Protein AF-A0A7C5EZ62-F1 (afdb_monomer_lite)

Structure (mmCIF, N/CA/C/O backbone):
data_AF-A0A7C5EZ62-F1
#
_entry.id   AF-A0A7C5EZ62-F1
#
loop_
_atom_site.group_PDB
_atom_site.id
_atom_site.type_symbol
_atom_site.label_atom_id
_atom_site.label_alt_id
_atom_site.label_comp_id
_atom_site.label_asym_id
_atom_site.label_e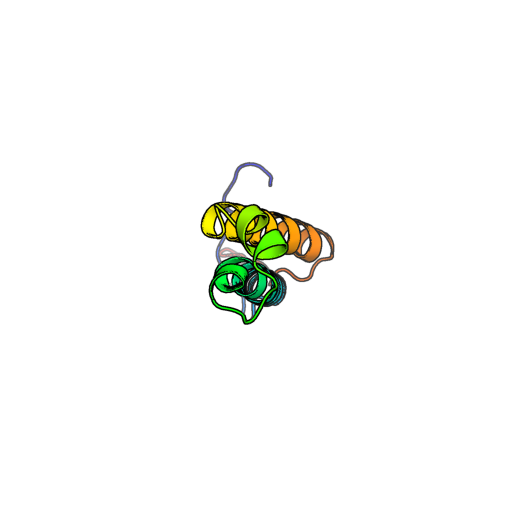ntity_id
_atom_site.label_seq_id
_atom_site.pdbx_PDB_ins_code
_atom_site.Cartn_x
_atom_site.Cartn_y
_atom_site.Cartn_z
_atom_site.occupancy
_atom_site.B_iso_or_equiv
_atom_site.auth_seq_id
_atom_site.auth_comp_id
_atom_site.auth_asym_id
_atom_site.auth_atom_id
_atom_site.pdbx_PDB_model_num
ATOM 1 N N . SER A 1 1 ? -18.111 3.023 1.920 1.00 60.50 1 SER A N 1
ATOM 2 C CA . SER A 1 1 ? -17.899 4.439 1.559 1.00 60.50 1 SER A CA 1
ATOM 3 C C . SER A 1 1 ? -19.249 5.122 1.404 1.00 60.50 1 SER A C 1
ATOM 5 O O . SER A 1 1 ? -19.756 5.248 0.297 1.00 60.50 1 SER A O 1
ATOM 7 N N . GLY A 1 2 ? -19.872 5.548 2.508 1.00 69.94 2 GLY A N 1
ATOM 8 C CA . GLY A 1 2 ? -21.100 6.361 2.472 1.00 69.94 2 GLY A CA 1
ATOM 9 C C . GLY A 1 2 ? -20.859 7.790 1.968 1.00 69.94 2 GLY A C 1
ATOM 10 O O . GLY A 1 2 ? -21.567 8.697 2.380 1.00 69.94 2 GLY A O 1
ATOM 11 N N . LYS A 1 3 ? -19.802 7.997 1.160 1.00 80.00 3 LYS A N 1
ATOM 12 C CA . LYS A 1 3 ? -19.269 9.285 0.683 1.00 80.00 3 LYS A CA 1
ATOM 13 C C . LYS A 1 3 ? -19.066 10.329 1.790 1.00 80.00 3 LYS A C 1
ATOM 15 O O . LYS A 1 3 ? -19.091 11.527 1.540 1.00 80.00 3 LYS A O 1
ATOM 20 N N . ARG A 1 4 ? -18.861 9.864 3.021 1.00 81.94 4 ARG A N 1
ATOM 21 C CA . ARG A 1 4 ? -18.599 10.674 4.209 1.00 81.94 4 ARG A CA 1
ATOM 22 C C . ARG A 1 4 ? -17.360 10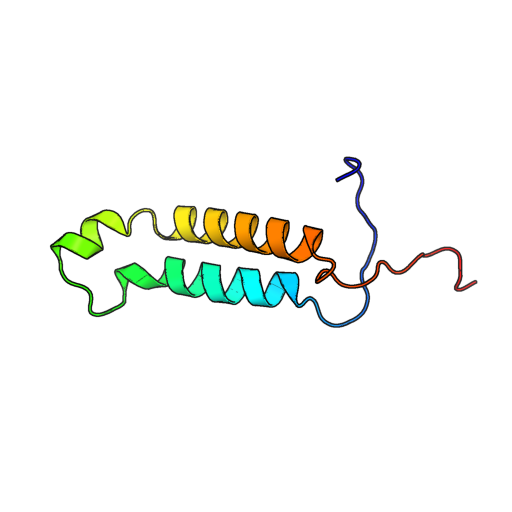.126 4.892 1.00 81.94 4 ARG A C 1
ATOM 24 O O . ARG A 1 4 ? -17.106 8.920 4.842 1.00 81.94 4 ARG A O 1
ATOM 31 N N . TRP A 1 5 ? -16.595 11.017 5.505 1.00 81.75 5 TRP A N 1
ATOM 32 C CA . TRP A 1 5 ? -15.466 10.623 6.332 1.00 81.75 5 TRP A CA 1
ATOM 33 C C . TRP A 1 5 ? -15.961 9.769 7.508 1.00 81.75 5 TRP A C 1
ATOM 35 O O . TRP A 1 5 ? -16.923 10.138 8.176 1.00 81.75 5 TRP A O 1
ATOM 45 N N . ALA A 1 6 ? -15.318 8.620 7.730 1.00 83.06 6 ALA A N 1
ATOM 46 C CA . ALA A 1 6 ? -15.715 7.644 8.749 1.00 83.06 6 ALA A CA 1
ATOM 47 C C . ALA A 1 6 ? -15.289 8.035 10.179 1.00 83.06 6 ALA A C 1
ATOM 49 O O . ALA A 1 6 ? -15.574 7.303 11.121 1.00 83.06 6 ALA A O 1
ATOM 50 N N . GLY A 1 7 ? -14.611 9.176 10.340 1.00 87.75 7 GLY A N 1
ATOM 51 C CA . GLY A 1 7 ? -14.061 9.621 11.616 1.00 87.75 7 GLY A CA 1
ATOM 52 C C . GLY A 1 7 ? -12.663 9.057 11.911 1.00 87.75 7 GLY A C 1
ATOM 53 O O . GLY A 1 7 ? -12.105 8.296 11.110 1.00 87.75 7 GLY A O 1
ATOM 54 N N . PRO A 1 8 ? -12.066 9.454 13.048 1.00 90.69 8 PRO A N 1
ATOM 55 C CA . PRO A 1 8 ? -10.792 8.912 13.511 1.00 90.69 8 PRO A CA 1
ATOM 56 C C . PRO A 1 8 ? -10.927 7.421 13.852 1.00 90.69 8 PRO A C 1
ATOM 58 O O . PRO A 1 8 ? -11.993 6.964 14.260 1.00 90.69 8 PRO A O 1
ATOM 61 N N . ARG A 1 9 ? -9.845 6.648 13.705 1.00 91.81 9 ARG A N 1
ATOM 62 C CA . ARG A 1 9 ? -9.832 5.201 13.981 1.00 91.81 9 ARG A CA 1
ATOM 63 C C . ARG A 1 9 ? -8.834 4.844 15.076 1.00 91.81 9 ARG A C 1
ATOM 65 O O . ARG A 1 9 ? -7.812 5.508 15.233 1.00 91.81 9 ARG A O 1
ATOM 72 N N . LYS A 1 10 ? -9.151 3.810 15.852 1.00 93.06 10 LYS A N 1
ATOM 73 C CA . LYS A 1 10 ? -8.378 3.381 17.020 1.00 93.06 10 LYS A CA 1
ATOM 74 C C . LYS A 1 10 ? -7.242 2.438 16.630 1.00 93.06 10 LYS A C 1
ATOM 76 O O . LYS A 1 10 ? -7.476 1.424 15.985 1.00 93.06 10 LYS A O 1
ATOM 81 N N . GLY A 1 11 ? -6.046 2.686 17.157 1.00 92.25 11 GLY A N 1
ATOM 82 C CA . GLY A 1 11 ? -4.972 1.690 17.179 1.00 92.25 11 GLY A CA 1
ATOM 83 C C . GLY A 1 11 ? -4.368 1.372 15.808 1.00 92.25 11 GLY A C 1
ATOM 84 O O . GLY A 1 11 ? -4.159 2.263 14.988 1.00 92.25 11 GLY A O 1
ATOM 85 N N . ILE A 1 12 ? -4.021 0.098 15.607 1.00 94.31 12 ILE A N 1
ATOM 86 C CA . ILE A 1 12 ? -3.221 -0.384 14.473 1.00 94.31 12 ILE A CA 1
ATOM 87 C C . ILE A 1 12 ? -4.095 -0.607 13.236 1.00 94.31 12 ILE A C 1
ATOM 89 O O . ILE A 1 12 ? -5.121 -1.282 13.295 1.00 94.31 12 ILE A O 1
ATOM 93 N N . ASN A 1 13 ? -3.641 -0.093 12.092 1.00 95.75 13 ASN A N 1
ATOM 94 C CA . ASN A 1 13 ? -4.301 -0.283 10.806 1.00 95.75 13 ASN A CA 1
ATOM 95 C C . ASN A 1 13 ? -3.708 -1.469 10.030 1.00 95.75 13 ASN A C 1
ATOM 97 O O . ASN A 1 13 ? -2.826 -1.283 9.191 1.00 95.75 13 ASN A O 1
ATOM 101 N N . TRP A 1 14 ? -4.201 -2.682 10.288 1.00 97.25 14 TRP A N 1
ATOM 102 C CA . TRP A 1 14 ? -3.726 -3.893 9.605 1.00 97.25 14 TRP A CA 1
ATOM 103 C C . TRP A 1 14 ? -3.982 -3.869 8.096 1.00 97.25 14 TRP A C 1
ATOM 105 O O . TRP A 1 14 ? -3.089 -4.220 7.324 1.00 97.25 14 TRP A O 1
ATOM 115 N N . ALA A 1 15 ? -5.147 -3.380 7.661 1.00 97.19 15 ALA A N 1
ATOM 116 C CA . ALA A 1 15 ? -5.424 -3.156 6.241 1.00 97.19 15 ALA A CA 1
ATOM 117 C C . ALA A 1 15 ? -4.403 -2.197 5.598 1.00 97.19 15 ALA A C 1
ATOM 119 O O . ALA A 1 15 ? -3.929 -2.438 4.488 1.00 97.19 15 ALA A O 1
ATOM 120 N N . GLY A 1 16 ? -4.024 -1.136 6.316 1.00 97.50 16 GLY A N 1
ATOM 121 C CA . GLY A 1 16 ? -2.999 -0.174 5.906 1.00 97.50 16 GLY A CA 1
ATOM 122 C C . GLY A 1 16 ? -1.610 -0.796 5.784 1.00 97.50 16 GLY A C 1
ATOM 123 O O . GLY A 1 16 ? -0.944 -0.586 4.775 1.00 97.50 16 GLY A O 1
ATOM 124 N N . TYR A 1 17 ? -1.189 -1.602 6.760 1.00 98.38 17 TYR A N 1
ATOM 125 C CA . TYR A 1 17 ? 0.099 -2.300 6.700 1.00 98.38 17 TYR A CA 1
ATOM 126 C C . TYR A 1 17 ? 0.169 -3.305 5.548 1.00 98.38 17 TYR A C 1
ATOM 128 O O . TYR A 1 17 ? 1.178 -3.348 4.848 1.00 98.38 17 TYR A O 1
ATOM 136 N N . GLY A 1 18 ? -0.903 -4.064 5.302 1.00 98.25 18 GLY A N 1
ATOM 137 C CA . GLY A 1 18 ? -0.970 -4.971 4.153 1.00 98.25 18 GLY A CA 1
ATOM 138 C C . GLY A 1 18 ? -0.886 -4.226 2.819 1.00 98.25 18 GLY A C 1
ATOM 139 O O . GLY A 1 18 ? -0.122 -4.612 1.934 1.00 98.25 18 GLY A O 1
ATOM 140 N N . ALA A 1 19 ? -1.621 -3.118 2.696 1.00 98.62 19 ALA A N 1
ATOM 141 C CA . ALA A 1 19 ? -1.583 -2.256 1.517 1.00 98.62 19 ALA A CA 1
ATOM 142 C C . ALA A 1 19 ? -0.198 -1.642 1.285 1.00 98.62 19 ALA A C 1
ATOM 144 O O . ALA A 1 19 ? 0.293 -1.645 0.157 1.00 98.62 19 ALA A O 1
ATOM 145 N N . TRP A 1 20 ? 0.443 -1.160 2.350 1.00 98.44 20 TRP A N 1
ATOM 146 C CA . TRP A 1 20 ? 1.802 -0.638 2.296 1.00 98.44 20 TRP A CA 1
ATOM 147 C C . TRP A 1 20 ? 2.796 -1.713 1.858 1.00 98.44 20 TRP A C 1
ATOM 149 O O . TRP A 1 20 ? 3.551 -1.472 0.925 1.00 98.44 20 TRP A O 1
ATOM 159 N N . ALA A 1 21 ? 2.774 -2.898 2.473 1.00 98.56 21 ALA A N 1
ATOM 160 C CA . ALA A 1 21 ? 3.746 -3.950 2.187 1.00 98.56 21 ALA A CA 1
ATOM 161 C C . ALA A 1 21 ? 3.675 -4.410 0.724 1.00 98.56 21 ALA A C 1
ATOM 163 O O . ALA A 1 21 ? 4.690 -4.440 0.029 1.00 98.56 21 ALA A O 1
ATOM 164 N N . LEU A 1 22 ? 2.471 -4.716 0.228 1.00 98.69 22 LEU A N 1
ATOM 165 C CA . LEU A 1 22 ? 2.287 -5.169 -1.154 1.00 98.69 22 LEU A CA 1
ATOM 166 C C . LEU A 1 22 ? 2.508 -4.041 -2.167 1.00 98.69 22 LEU A C 1
ATOM 168 O O . LEU A 1 22 ? 3.157 -4.256 -3.190 1.00 98.69 22 LEU A O 1
ATOM 172 N N . GLY A 1 23 ? 2.029 -2.830 -1.872 1.00 98.56 23 GLY A N 1
ATOM 173 C CA . GLY A 1 23 ? 2.293 -1.657 -2.702 1.00 98.56 23 GLY A CA 1
ATOM 174 C C . GLY A 1 23 ? 3.790 -1.357 -2.803 1.00 98.56 23 GLY A C 1
ATOM 175 O O . GLY A 1 23 ? 4.290 -1.106 -3.898 1.00 98.56 23 GLY A O 1
ATOM 176 N N . PHE A 1 24 ? 4.523 -1.436 -1.691 1.00 98.38 24 PHE A N 1
ATOM 177 C CA . PHE A 1 24 ? 5.970 -1.235 -1.647 1.00 98.38 24 PHE A CA 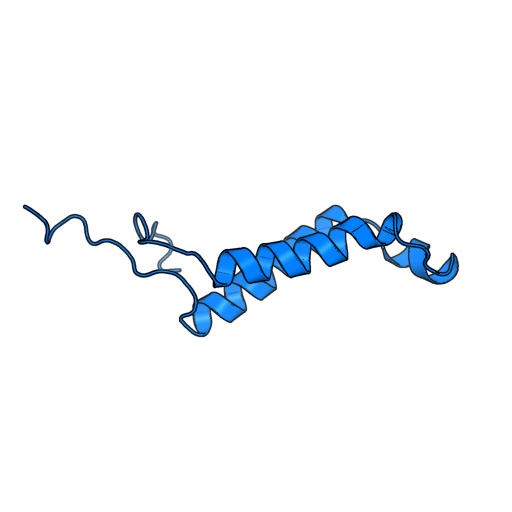1
ATOM 178 C C . PHE A 1 24 ? 6.707 -2.268 -2.500 1.00 98.38 24 PHE A C 1
ATOM 180 O O . PHE A 1 24 ? 7.494 -1.867 -3.351 1.00 98.38 24 PHE A O 1
ATOM 187 N N . ILE A 1 25 ? 6.403 -3.564 -2.342 1.00 98.25 25 ILE A N 1
ATOM 188 C CA . ILE A 1 25 ? 7.009 -4.640 -3.148 1.00 98.25 25 ILE A CA 1
ATOM 189 C C . ILE A 1 25 ? 6.855 -4.350 -4.644 1.00 98.25 25 ILE A C 1
ATOM 191 O O . ILE A 1 25 ? 7.832 -4.420 -5.385 1.00 98.25 25 ILE A O 1
ATOM 195 N N . VAL A 1 26 ? 5.652 -3.968 -5.081 1.00 98.12 26 VAL A N 1
ATOM 196 C CA . VAL A 1 26 ? 5.381 -3.626 -6.486 1.00 98.12 26 VAL A CA 1
ATOM 197 C C . VAL A 1 26 ? 6.134 -2.364 -6.918 1.00 98.12 26 VAL A C 1
ATOM 199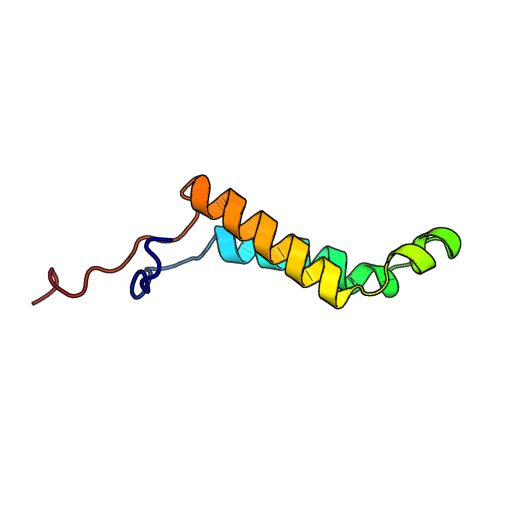 O O . VAL A 1 26 ? 6.696 -2.322 -8.010 1.00 98.12 26 VAL A O 1
ATOM 202 N N . GLY A 1 27 ? 6.194 -1.351 -6.054 1.00 97.81 27 GLY A N 1
ATOM 203 C CA . GLY A 1 27 ? 6.882 -0.090 -6.332 1.00 97.81 27 GLY A CA 1
ATOM 204 C C . GLY A 1 27 ? 8.399 -0.228 -6.472 1.00 97.81 27 GLY A C 1
ATOM 205 O O . GLY A 1 27 ? 9.008 0.564 -7.189 1.00 97.81 27 GLY A O 1
ATOM 206 N N . ILE A 1 28 ? 9.007 -1.234 -5.833 1.00 97.56 28 ILE A N 1
ATOM 207 C CA . ILE A 1 28 ? 10.456 -1.462 -5.900 1.00 97.56 28 ILE A CA 1
ATOM 208 C C . ILE A 1 28 ? 10.893 -2.466 -6.972 1.00 97.56 28 ILE A C 1
ATOM 210 O O . ILE A 1 28 ? 12.097 -2.641 -7.150 1.00 97.56 28 ILE A O 1
ATOM 214 N N . LEU A 1 29 ? 9.966 -3.098 -7.707 1.00 96.81 29 LEU A N 1
ATOM 215 C CA . LEU A 1 29 ? 10.296 -4.078 -8.756 1.00 96.81 29 LEU A CA 1
ATOM 216 C C . LEU A 1 29 ? 11.379 -3.599 -9.748 1.00 96.81 29 LEU A C 1
ATOM 218 O O . LEU A 1 29 ? 12.256 -4.407 -10.054 1.00 96.81 29 LEU A O 1
ATOM 222 N N . PRO A 1 30 ? 11.414 -2.325 -10.203 1.00 95.62 30 PRO A N 1
ATOM 223 C CA . PRO A 1 30 ? 12.470 -1.854 -11.107 1.00 95.62 30 PRO A CA 1
ATOM 224 C C . PRO A 1 30 ? 13.893 -1.913 -10.527 1.00 95.62 30 PRO A C 1
ATOM 226 O O . PRO A 1 30 ? 14.860 -1.895 -11.286 1.00 95.62 30 PRO A O 1
ATOM 229 N N . PHE A 1 31 ? 14.033 -1.956 -9.199 1.00 94.81 31 PHE A N 1
ATOM 230 C CA . PHE A 1 31 ? 15.319 -1.964 -8.491 1.00 94.81 31 PHE A CA 1
ATOM 231 C C . PHE A 1 31 ? 15.758 -3.367 -8.057 1.00 94.81 31 PHE A C 1
ATOM 233 O O . PHE A 1 31 ? 16.856 -3.534 -7.528 1.00 94.81 31 PHE A O 1
ATOM 240 N N . LEU A 1 32 ? 14.907 -4.375 -8.254 1.00 95.50 32 LEU A N 1
ATOM 241 C CA . LEU A 1 32 ? 15.237 -5.763 -7.959 1.00 95.50 32 LEU A CA 1
ATOM 242 C C . LEU A 1 32 ? 16.049 -6.382 -9.111 1.00 95.50 32 LEU A C 1
ATOM 244 O O . LEU A 1 32 ? 15.947 -5.930 -10.257 1.00 95.50 32 LEU A O 1
ATOM 248 N N . PRO A 1 33 ? 16.845 -7.435 -8.843 1.00 95.38 33 PRO A N 1
ATOM 249 C CA . PRO A 1 33 ? 17.595 -8.158 -9.868 1.00 95.38 33 PRO A CA 1
ATOM 250 C C . PRO A 1 33 ? 16.661 -9.037 -10.721 1.00 95.38 33 PRO A C 1
ATOM 252 O O . PRO A 1 33 ? 16.704 -10.263 -10.659 1.00 95.38 33 PRO A O 1
ATOM 255 N N . LEU A 1 34 ? 15.779 -8.400 -11.493 1.00 93.69 34 LEU A N 1
ATOM 256 C CA . LEU A 1 34 ? 14.858 -9.046 -12.424 1.00 93.69 34 LEU A CA 1
ATOM 257 C C . LEU A 1 34 ? 15.480 -9.172 -13.825 1.00 93.69 34 LEU A C 1
ATOM 259 O O . LEU A 1 34 ? 16.310 -8.335 -14.198 1.00 93.69 34 LEU A O 1
ATOM 263 N N . PRO A 1 35 ? 15.050 -10.168 -14.620 1.00 95.00 35 PRO A N 1
ATOM 264 C CA . PRO A 1 35 ? 15.343 -10.232 -16.048 1.00 95.00 35 PRO A CA 1
ATOM 265 C C . PRO A 1 35 ? 14.948 -8.938 -16.780 1.00 95.00 35 PRO A C 1
ATOM 267 O O . PRO A 1 35 ? 13.974 -8.275 -16.415 1.00 95.00 35 PRO A O 1
ATOM 270 N N . GLU A 1 36 ? 15.709 -8.555 -17.806 1.00 89.88 36 GLU A N 1
ATOM 271 C CA . GLU A 1 36 ? 15.520 -7.269 -18.495 1.00 89.88 36 GLU A CA 1
ATOM 272 C C . GLU A 1 36 ? 14.179 -7.198 -19.246 1.00 89.88 36 GLU A C 1
ATOM 274 O O . GLU A 1 36 ? 13.499 -6.170 -19.241 1.00 89.88 36 GLU A O 1
ATOM 279 N N . ASP A 1 37 ? 13.744 -8.330 -19.797 1.00 92.75 37 ASP A N 1
ATOM 280 C CA . ASP A 1 37 ? 12.420 -8.532 -20.384 1.00 92.75 37 ASP A CA 1
ATOM 281 C C . ASP A 1 37 ? 11.292 -8.404 -19.352 1.00 92.75 37 ASP A C 1
ATOM 283 O O . ASP A 1 37 ? 10.194 -7.997 -19.704 1.00 92.75 37 ASP A O 1
ATOM 287 N N . ALA A 1 38 ? 11.536 -8.671 -18.068 1.00 92.44 38 ALA A N 1
ATOM 288 C CA . ALA A 1 38 ? 10.550 -8.424 -17.018 1.00 92.44 38 ALA A CA 1
ATOM 289 C C . ALA A 1 38 ? 10.514 -6.944 -16.604 1.00 92.44 38 ALA A C 1
ATOM 291 O O . ALA A 1 38 ? 9.438 -6.391 -16.357 1.00 92.44 38 ALA A O 1
ATOM 292 N N . LYS A 1 39 ? 11.672 -6.271 -16.552 1.00 91.38 39 LYS A N 1
ATOM 293 C CA . LYS A 1 39 ? 11.772 -4.867 -16.118 1.00 91.38 39 LYS A CA 1
ATOM 294 C C . LYS A 1 39 ? 10.977 -3.914 -16.998 1.00 91.38 39 LYS A C 1
ATOM 296 O O . LYS A 1 39 ? 10.375 -2.988 -16.454 1.00 91.38 39 LYS A O 1
ATOM 301 N N . MET A 1 40 ? 10.900 -4.151 -18.309 1.00 91.38 40 MET A N 1
ATOM 302 C CA . MET A 1 40 ? 10.080 -3.320 -19.206 1.00 91.38 40 MET A CA 1
ATOM 303 C C . MET A 1 40 ? 8.600 -3.268 -18.791 1.00 91.38 40 MET A C 1
ATOM 305 O O . MET A 1 40 ? 7.952 -2.244 -18.990 1.00 91.38 40 MET A O 1
ATOM 309 N N . TYR A 1 41 ? 8.077 -4.318 -18.147 1.00 94.50 41 TYR A N 1
ATOM 310 C CA . TYR A 1 41 ? 6.688 -4.377 -17.676 1.00 94.50 41 TYR A CA 1
ATOM 311 C C . TYR A 1 41 ? 6.487 -3.787 -16.278 1.00 94.50 41 TYR A C 1
ATOM 313 O O . TYR A 1 41 ? 5.352 -3.634 -15.833 1.00 94.50 41 TYR A O 1
ATOM 321 N N . THR A 1 42 ? 7.564 -3.443 -15.569 1.00 95.44 42 THR A N 1
ATOM 322 C CA . THR A 1 42 ? 7.467 -2.872 -14.216 1.00 95.44 42 THR A CA 1
ATOM 323 C C . THR A 1 42 ? 7.071 -1.399 -14.221 1.00 95.44 42 THR A C 1
ATOM 325 O O . THR A 1 42 ? 6.675 -0.884 -13.181 1.00 95.44 42 THR A O 1
ATOM 328 N N . GLN A 1 43 ? 7.137 -0.715 -15.367 1.00 95.69 43 GLN A N 1
ATOM 329 C CA . GLN A 1 43 ? 6.813 0.706 -15.478 1.00 95.69 43 GLN A CA 1
ATOM 330 C C . GLN A 1 43 ? 5.375 0.945 -15.978 1.00 95.69 43 GLN A C 1
ATOM 332 O O . GLN A 1 43 ? 4.918 0.214 -16.859 1.00 95.69 43 GLN A O 1
ATOM 337 N N . PRO A 1 44 ? 4.666 1.981 -15.476 1.00 96.44 44 PRO A N 1
ATOM 338 C CA . PRO A 1 44 ? 5.070 2.904 -14.407 1.00 96.44 44 PRO A CA 1
ATOM 339 C C . PRO A 1 44 ? 4.866 2.319 -12.993 1.00 96.44 44 PRO A C 1
ATOM 341 O O . PRO A 1 44 ? 3.744 2.264 -12.482 1.00 96.44 44 PRO A O 1
ATOM 344 N N . ALA A 1 45 ? 5.963 1.965 -12.313 1.00 96.81 45 ALA A N 1
ATOM 345 C CA . ALA A 1 45 ? 5.935 1.189 -11.063 1.00 96.81 45 ALA A CA 1
ATOM 346 C C . ALA A 1 45 ? 5.154 1.880 -9.941 1.00 96.81 45 ALA A C 1
ATOM 348 O O . ALA A 1 45 ? 4.420 1.243 -9.188 1.00 96.81 45 ALA A O 1
ATOM 349 N N . VAL A 1 46 ? 5.270 3.207 -9.861 1.00 96.88 46 VAL A N 1
ATOM 350 C CA . VAL A 1 46 ? 4.573 4.026 -8.862 1.00 96.88 46 VAL A CA 1
ATOM 351 C C . VAL A 1 46 ? 3.055 3.946 -9.038 1.00 96.88 46 VAL A C 1
ATOM 353 O O . VAL A 1 46 ? 2.326 3.831 -8.056 1.00 96.88 46 VAL A O 1
ATOM 356 N N . VAL A 1 47 ? 2.557 3.947 -10.278 1.00 98.31 47 VAL A N 1
ATOM 357 C CA . VAL A 1 47 ? 1.115 3.833 -10.547 1.00 98.31 47 VAL A CA 1
ATOM 358 C C . VAL A 1 47 ? 0.620 2.447 -10.147 1.00 98.31 47 VAL A C 1
ATOM 360 O O . VAL A 1 47 ? -0.380 2.340 -9.438 1.00 98.31 47 VAL A O 1
ATOM 363 N N . TYR A 1 48 ? 1.339 1.389 -10.532 1.00 98.19 48 TYR A N 1
ATOM 364 C CA . TYR A 1 48 ? 0.999 0.020 -10.135 1.00 98.19 48 TYR A CA 1
ATOM 365 C C . TYR A 1 48 ? 1.018 -0.150 -8.613 1.00 98.19 48 TYR A C 1
ATOM 367 O O . TYR A 1 48 ? 0.100 -0.747 -8.057 1.00 98.19 48 TYR A O 1
ATOM 375 N N . SER A 1 49 ? 1.999 0.444 -7.931 1.00 98.56 49 SER A N 1
ATOM 376 C CA . SER A 1 49 ? 2.099 0.468 -6.468 1.00 98.56 49 SER A CA 1
ATOM 377 C C . SER A 1 49 ? 0.857 1.080 -5.817 1.00 98.56 49 SER A C 1
ATOM 379 O O . SER A 1 49 ? 0.260 0.464 -4.930 1.00 98.56 49 SER A O 1
ATOM 381 N N . PHE A 1 50 ? 0.404 2.245 -6.294 1.00 98.44 50 PHE A N 1
ATOM 382 C CA . PHE A 1 50 ? -0.810 2.886 -5.782 1.00 98.44 50 PHE A CA 1
ATOM 383 C C . PHE A 1 50 ? -2.072 2.072 -6.067 1.00 98.44 50 PHE A C 1
ATOM 385 O O . PHE A 1 50 ? -2.920 1.939 -5.182 1.00 98.44 50 PHE A O 1
ATOM 392 N N . VAL A 1 51 ? -2.197 1.499 -7.268 1.00 98.69 51 VAL A N 1
ATOM 393 C CA . VAL A 1 51 ? -3.333 0.637 -7.626 1.00 98.69 51 VAL A CA 1
ATOM 394 C C . VAL A 1 51 ? -3.376 -0.590 -6.718 1.00 98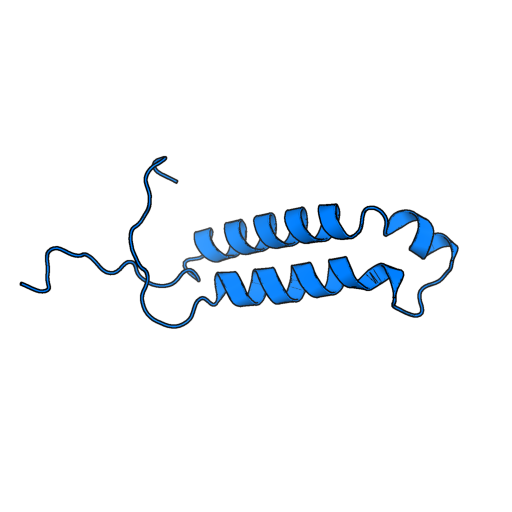.69 51 VAL A C 1
ATOM 396 O O . VAL A 1 51 ? -4.419 -0.888 -6.139 1.00 98.69 51 VAL A O 1
ATOM 399 N N . VAL A 1 52 ? -2.246 -1.272 -6.528 1.00 98.75 52 VAL A N 1
ATOM 400 C CA . VAL A 1 52 ? -2.149 -2.453 -5.660 1.00 98.75 52 VAL A CA 1
ATOM 401 C C . VAL A 1 52 ? -2.456 -2.088 -4.214 1.00 98.75 52 VAL A C 1
ATOM 403 O O . VAL A 1 52 ? -3.303 -2.734 -3.601 1.00 98.75 52 VAL A O 1
ATOM 406 N N . GLY A 1 53 ? -1.857 -1.021 -3.682 1.00 98.62 53 GLY A N 1
ATOM 407 C CA . GLY A 1 53 ? -2.147 -0.544 -2.331 1.00 98.62 53 GLY A CA 1
ATOM 408 C C . GLY A 1 53 ? -3.636 -0.241 -2.134 1.00 98.62 53 GLY A C 1
ATOM 409 O O . GLY A 1 53 ? -4.234 -0.683 -1.153 1.00 98.62 53 GLY A O 1
ATOM 410 N N . PHE A 1 54 ? -4.271 0.431 -3.096 1.00 98.25 54 PHE A N 1
ATOM 411 C CA . PHE A 1 54 ? -5.705 0.718 -3.060 1.00 98.25 54 PHE A CA 1
ATOM 412 C C . PHE A 1 54 ? -6.564 -0.552 -3.068 1.00 98.25 54 PHE A C 1
ATOM 414 O O . PHE A 1 54 ? -7.495 -0.668 -2.264 1.00 98.25 54 PHE A O 1
ATOM 421 N N . LEU A 1 55 ? -6.271 -1.502 -3.959 1.00 98.56 55 LEU A N 1
ATOM 422 C CA . LEU A 1 55 ? -7.032 -2.747 -4.081 1.00 98.56 55 LEU A CA 1
ATOM 423 C C . LEU A 1 55 ? -6.883 -3.619 -2.834 1.00 98.56 55 LEU A C 1
ATOM 425 O O . LEU A 1 55 ? -7.885 -4.104 -2.307 1.00 98.56 55 LEU A O 1
ATOM 429 N N . VAL A 1 56 ? -5.659 -3.761 -2.324 1.00 98.56 56 VAL A N 1
ATOM 430 C CA . VAL A 1 56 ? -5.365 -4.509 -1.096 1.00 98.56 56 VAL A CA 1
ATOM 431 C C . VAL A 1 56 ? -6.072 -3.870 0.089 1.00 98.56 56 VAL A C 1
ATOM 433 O O . VAL A 1 56 ? -6.807 -4.561 0.791 1.00 98.56 56 VAL A O 1
ATOM 436 N N . TYR A 1 57 ? -5.929 -2.555 0.284 1.00 97.69 57 TYR A N 1
ATOM 437 C CA . TYR A 1 57 ? -6.617 -1.858 1.368 1.00 97.69 57 TYR A CA 1
ATOM 438 C C . TYR A 1 57 ? -8.129 -2.061 1.276 1.00 97.69 57 TYR A C 1
ATOM 440 O O . TYR A 1 57 ? -8.772 -2.434 2.252 1.00 97.69 57 TYR A O 1
ATOM 448 N N . SER A 1 58 ? -8.700 -1.860 0.086 1.00 96.38 58 SER A N 1
ATOM 449 C CA . SER A 1 58 ? -10.138 -1.994 -0.147 1.00 96.38 58 SER A CA 1
ATOM 450 C C . SER A 1 58 ? -10.641 -3.411 0.122 1.00 96.38 58 SER A C 1
ATOM 452 O O . SER A 1 58 ? -11.740 -3.573 0.648 1.00 96.38 58 SER A O 1
ATOM 454 N N . GLY A 1 59 ? -9.859 -4.432 -0.231 1.00 97.56 59 GLY A N 1
ATOM 455 C CA . GLY A 1 59 ? -10.159 -5.830 0.067 1.00 97.56 59 GLY A CA 1
ATOM 456 C C . GLY A 1 59 ? -10.104 -6.118 1.565 1.00 97.56 59 GLY A C 1
ATOM 457 O O . GLY A 1 59 ? -11.093 -6.565 2.138 1.00 97.56 59 GLY A O 1
ATOM 458 N N . LEU A 1 60 ? -8.988 -5.795 2.221 1.00 97.62 60 LEU A N 1
ATOM 459 C CA . LEU A 1 60 ? -8.793 -6.050 3.653 1.00 97.62 60 LEU A CA 1
ATOM 460 C C . LEU A 1 60 ? -9.793 -5.270 4.520 1.00 97.62 60 LEU A C 1
ATOM 462 O O . LEU A 1 60 ? -10.334 -5.816 5.478 1.00 97.62 60 LEU A O 1
ATOM 466 N N . ALA A 1 61 ? -10.111 -4.026 4.157 1.00 94.88 61 ALA A N 1
ATOM 467 C CA . ALA A 1 61 ? -11.132 -3.235 4.838 1.00 94.88 61 ALA A CA 1
ATOM 468 C C . ALA A 1 61 ? -12.525 -3.880 4.729 1.00 94.88 61 ALA A C 1
ATOM 470 O O . ALA A 1 61 ? -13.253 -3.931 5.717 1.00 94.88 61 ALA A O 1
ATOM 471 N N . LYS A 1 62 ? -12.886 -4.442 3.564 1.00 93.94 62 LYS A N 1
ATOM 472 C CA . LYS A 1 62 ? -14.143 -5.202 3.395 1.00 93.94 62 LYS A CA 1
ATOM 473 C C . LYS A 1 62 ? -14.178 -6.491 4.219 1.00 93.94 62 LYS A C 1
ATOM 475 O O . LYS A 1 62 ? -15.264 -6.949 4.553 1.00 93.94 62 LYS A O 1
ATOM 480 N N . LEU A 1 63 ? -13.017 -7.049 4.554 1.00 95.81 63 LEU A N 1
ATOM 481 C CA . LEU A 1 63 ? -12.879 -8.200 5.450 1.00 95.81 63 LEU A CA 1
ATOM 482 C C . LEU A 1 63 ? -12.861 -7.806 6.939 1.00 95.81 63 LEU A C 1
ATOM 484 O O . LEU A 1 63 ? -12.699 -8.674 7.790 1.00 95.81 63 LEU A O 1
ATOM 488 N N . GLY A 1 64 ? -13.016 -6.519 7.271 1.00 92.94 64 GLY A N 1
ATOM 489 C CA . GLY A 1 64 ? -13.047 -6.043 8.657 1.00 92.94 64 GLY A CA 1
ATOM 490 C C . GLY A 1 64 ? -11.669 -5.858 9.300 1.00 92.94 64 GLY A C 1
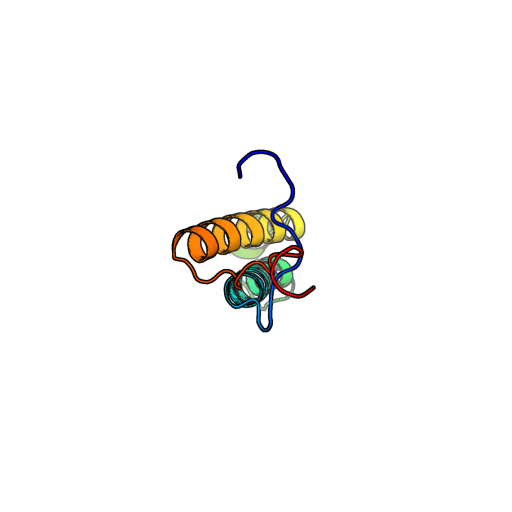ATOM 491 O O . GLY A 1 64 ? -11.585 -5.693 10.511 1.00 92.94 64 GLY A O 1
ATOM 492 N N . LEU A 1 65 ? -10.587 -5.849 8.513 1.00 95.38 65 LEU A N 1
ATOM 493 C CA . LEU A 1 65 ? -9.221 -5.599 9.006 1.00 95.38 65 LEU A CA 1
ATOM 494 C C . LEU A 1 65 ? -8.879 -4.104 9.108 1.00 95.38 65 LEU A C 1
ATOM 496 O O . LEU A 1 65 ? -7.732 -3.737 9.380 1.00 95.38 65 LEU A O 1
ATOM 500 N N . GLU A 1 66 ? -9.855 -3.229 8.858 1.00 93.75 66 GLU A N 1
ATOM 501 C CA . GLU A 1 66 ? -9.719 -1.813 9.172 1.00 93.75 66 GLU A CA 1
ATOM 502 C C . GLU A 1 66 ? -9.958 -1.560 10.671 1.00 93.75 66 GLU A C 1
ATOM 504 O O . GLU A 1 66 ? -10.804 -2.208 11.285 1.00 93.75 66 GLU A O 1
ATOM 509 N N . PRO A 1 67 ? -9.232 -0.612 11.283 1.00 92.62 67 PRO A N 1
ATOM 510 C CA . PRO A 1 67 ? -9.380 -0.327 12.702 1.00 92.62 67 PRO A CA 1
ATOM 511 C C . PRO A 1 67 ? -10.754 0.265 13.025 1.00 92.62 67 PRO A C 1
ATOM 513 O O . PRO A 1 67 ? -11.346 0.987 12.219 1.00 92.62 67 PRO A O 1
ATOM 516 N N . GLU A 1 68 ? -11.240 0.008 14.236 1.00 91.12 68 GLU A N 1
ATOM 517 C CA . GLU A 1 68 ? -12.533 0.499 14.715 1.00 91.12 68 GLU A CA 1
ATOM 518 C C . GLU A 1 68 ? -12.606 2.036 14.676 1.00 91.12 68 GLU A C 1
ATOM 520 O O . GLU A 1 68 ? -11.666 2.732 15.075 1.00 91.12 68 GLU A O 1
ATOM 525 N N . THR A 1 69 ? -13.728 2.581 14.202 1.00 90.12 69 THR A N 1
ATOM 526 C CA . THR A 1 69 ? -13.993 4.024 14.236 1.00 90.12 69 THR A CA 1
ATOM 527 C C . THR A 1 69 ? -14.251 4.482 15.664 1.00 90.12 69 THR A C 1
ATOM 529 O O . THR A 1 69 ? -15.122 3.949 16.349 1.00 90.12 69 THR A O 1
ATOM 532 N N . LEU A 1 70 ? -13.541 5.515 16.106 1.00 87.88 70 LEU A N 1
ATOM 533 C CA . LEU A 1 70 ? -13.811 6.168 17.377 1.00 87.88 70 LEU A CA 1
ATOM 534 C C . LEU A 1 70 ? -15.033 7.071 17.207 1.00 87.88 70 LEU A C 1
ATOM 536 O O . LEU A 1 70 ? -14.976 8.077 16.502 1.00 87.88 70 LEU A O 1
ATOM 540 N N . ASN A 1 71 ? -16.140 6.707 17.855 1.00 75.00 71 ASN A N 1
ATOM 541 C CA . ASN A 1 71 ? -17.333 7.542 17.882 1.00 75.00 71 ASN A CA 1
ATOM 542 C C . ASN A 1 71 ? -17.079 8.767 18.789 1.00 75.00 71 ASN A C 1
ATOM 544 O O . ASN A 1 71 ? -16.817 8.571 19.980 1.00 75.00 71 ASN A O 1
ATOM 548 N N . PRO A 1 72 ? -17.157 10.016 18.287 1.00 60.47 72 PRO A N 1
ATOM 549 C CA . PRO A 1 72 ? -16.899 11.204 19.105 1.00 60.47 72 PRO A CA 1
ATOM 550 C C . PRO A 1 72 ? -17.936 11.431 20.219 1.00 60.47 72 PRO A C 1
ATOM 552 O O . PRO A 1 72 ? -17.660 12.172 21.153 1.00 60.47 72 PRO A O 1
ATOM 555 N N . VAL A 1 73 ? -19.120 10.810 20.126 1.00 59.44 73 VAL A N 1
ATOM 556 C CA . VAL A 1 73 ? -20.285 11.119 20.981 1.00 59.44 73 VAL A CA 1
ATOM 557 C C . VAL A 1 73 ? -20.328 10.312 22.290 1.00 59.44 73 VAL A C 1
ATOM 559 O O . VAL A 1 73 ? -20.950 10.746 23.247 1.00 59.44 73 VAL A O 1
ATOM 562 N N . LEU A 1 74 ? -19.649 9.164 22.384 1.00 54.12 74 LEU A N 1
ATOM 563 C CA . LEU A 1 74 ? -19.740 8.255 23.546 1.00 54.12 74 LEU A CA 1
ATOM 564 C C . LEU A 1 74 ? -18.625 8.454 24.596 1.00 54.12 74 LEU A C 1
ATOM 566 O O . LEU A 1 74 ? -18.371 7.561 25.401 1.00 54.12 74 LEU A O 1
ATOM 570 N N . ARG A 1 75 ? -17.913 9.589 24.566 1.00 50.44 75 ARG A N 1
ATOM 571 C CA . ARG A 1 75 ? -16.827 9.912 25.515 1.00 50.44 75 ARG A CA 1
ATOM 572 C C . ARG A 1 75 ? -17.004 11.248 26.258 1.00 50.44 75 ARG A C 1
ATOM 574 O O . ARG A 1 75 ? -16.032 11.713 26.850 1.00 50.44 75 ARG A O 1
ATOM 581 N N . MET A 1 76 ? -18.195 11.852 26.221 1.00 46.19 76 MET A N 1
ATOM 582 C CA . MET A 1 76 ? -18.574 12.997 27.066 1.00 46.19 76 MET A CA 1
ATOM 583 C C . MET A 1 76 ? -19.563 12.559 28.137 1.00 46.19 76 MET A C 1
ATOM 585 O O . MET A 1 76 ? -20.445 11.742 27.794 1.00 46.19 76 MET A O 1
#

Sequence (76 aa):
SGKRWAGPRKGINWAGYGAWALGFIVGILPFLPLPEDAKMYTQPAVVYSFVVGFLVYSGLAKLGLEPETLNPVLRM

Secondary structure (DSSP, 8-state):
--SS----B-S--HHHHHHHHHHHHHHHGGGS---HHHHGGG-SHHHHHHHHHHHHHHHHHHTT-SPPB--TTTT-

Radius of gyration: 16.73 Å; chains: 1; bounding box: 39×23×48 Å

Foldseek 3Di:
DVPDDLADFDDDQPLQVQLQVQLVVLLCVCVDPDDPVVNVVSPPSNVVSVVSSVVSSVVCVVVVSGGHHDDPPPPD

pLDDT: mean 91.09, std 11.94, range [46.19, 98.75]